Protein AF-A0A482WS85-F1 (afdb_monomer_lite)

InterPro domains:
  IPR001619 Sec1-like protein [PF00995] (2-57)
  IPR027482 Sec1-like, domain 2 [G3DSA:3.40.50.1910] (1-67)
  IPR036045 Sec1-like superfamily [SSF56815] (2-54)

Radius of gyration: 13.85 Å; chains: 1; bounding box: 36×23×31 Å

Sequence (67 aa):
MEAIMDTTVDSLFSVFATLGTVPVIRSARGNAAEMVAEKLDKKLRENLRDTRNSLFLTDATQAGNFR

Organism: Laodelphax striatellus (NCBI:txid195883)

pLDDT: mean 84.45, std 16.86, range [40.94, 98.06]

Structure (mmCIF, N/CA/C/O backbone):
data_AF-A0A482WS85-F1
#
_entry.id   AF-A0A482WS85-F1
#
loop_
_atom_site.group_PDB
_atom_site.id
_atom_site.type_symbol
_atom_site.label_atom_id
_atom_site.label_alt_id
_atom_site.label_comp_id
_atom_site.label_asym_id
_atom_site.label_entity_id
_atom_site.label_seq_id
_atom_site.pdbx_PDB_ins_code
_atom_site.Cartn_x
_atom_site.Cartn_y
_atom_site.Cartn_z
_atom_site.occupancy
_atom_site.B_iso_or_equiv
_atom_site.auth_seq_id
_atom_site.auth_comp_id
_atom_site.auth_asym_id
_atom_site.auth_atom_id
_atom_site.pdbx_PDB_model_num
ATOM 1 N N . MET A 1 1 ? 9.729 7.870 -14.307 1.00 69.88 1 MET A N 1
ATOM 2 C CA . MET A 1 1 ? 9.264 6.520 -13.917 1.00 69.88 1 MET A CA 1
ATOM 3 C C . MET A 1 1 ? 8.774 6.501 -12.476 1.00 69.88 1 MET A C 1
ATOM 5 O O . MET A 1 1 ? 7.666 6.048 -12.240 1.00 69.88 1 MET A O 1
ATOM 9 N N . GLU A 1 2 ? 9.543 7.048 -11.531 1.00 87.00 2 GLU A N 1
ATOM 10 C CA . GLU A 1 2 ? 9.169 7.085 -10.109 1.00 87.00 2 GLU A CA 1
ATOM 11 C C . GLU A 1 2 ? 7.819 7.759 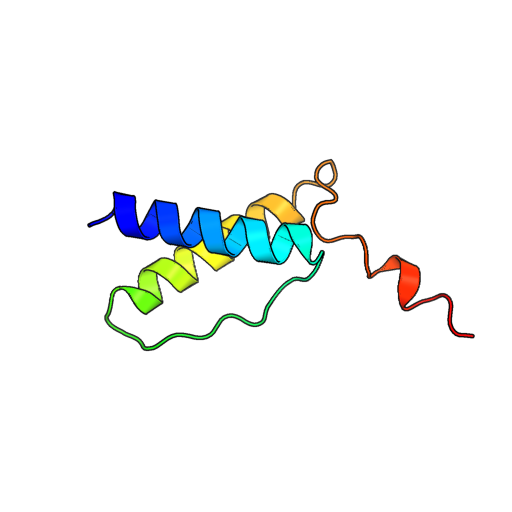-9.825 1.00 87.00 2 GLU A C 1
ATOM 13 O O . GLU A 1 2 ? 6.961 7.136 -9.212 1.00 87.00 2 GLU A O 1
ATOM 18 N N . ALA A 1 3 ? 7.566 8.936 -10.403 1.00 93.44 3 ALA A N 1
ATOM 19 C CA . ALA A 1 3 ? 6.298 9.651 -10.228 1.00 93.44 3 ALA A CA 1
ATOM 20 C C . ALA A 1 3 ? 5.051 8.845 -10.649 1.00 93.44 3 ALA A C 1
ATOM 22 O O . ALA A 1 3 ? 3.994 8.961 -10.031 1.00 93.44 3 ALA A O 1
ATOM 23 N N . ILE A 1 4 ? 5.162 8.001 -11.685 1.00 95.38 4 ILE A N 1
ATOM 24 C CA . ILE A 1 4 ? 4.054 7.135 -12.125 1.00 95.38 4 ILE A CA 1
ATOM 25 C C . ILE A 1 4 ? 3.794 6.051 -11.075 1.00 95.38 4 ILE A C 1
ATOM 27 O O . ILE A 1 4 ? 2.641 5.746 -10.774 1.00 95.38 4 ILE A O 1
ATOM 31 N N . MET A 1 5 ? 4.855 5.488 -10.493 1.00 95.25 5 MET A N 1
ATOM 32 C CA . MET A 1 5 ? 4.728 4.497 -9.425 1.00 95.25 5 MET A CA 1
ATOM 33 C C . MET A 1 5 ? 4.104 5.112 -8.176 1.00 95.25 5 MET A C 1
ATOM 35 O O . MET A 1 5 ? 3.188 4.516 -7.624 1.00 95.25 5 MET A O 1
ATOM 39 N N . ASP A 1 6 ? 4.532 6.311 -7.781 1.00 96.06 6 ASP A N 1
ATOM 40 C CA . ASP A 1 6 ? 3.960 7.013 -6.627 1.00 96.06 6 ASP A CA 1
ATOM 41 C C . ASP A 1 6 ? 2.473 7.311 -6.848 1.00 96.06 6 ASP A C 1
ATOM 43 O O . ASP A 1 6 ? 1.641 6.971 -6.011 1.00 96.06 6 ASP A O 1
ATOM 47 N N . THR A 1 7 ? 2.112 7.798 -8.040 1.00 97.81 7 THR A N 1
ATOM 48 C CA . THR A 1 7 ? 0.705 8.012 -8.422 1.00 97.81 7 THR A CA 1
ATOM 49 C C . THR A 1 7 ? -0.105 6.710 -8.372 1.00 97.81 7 THR A C 1
ATOM 51 O O . THR A 1 7 ? -1.260 6.699 -7.942 1.00 97.81 7 THR A O 1
ATOM 54 N N . THR A 1 8 ? 0.495 5.589 -8.787 1.00 97.56 8 THR A N 1
ATOM 55 C CA . THR A 1 8 ? -0.148 4.266 -8.733 1.00 97.56 8 THR A CA 1
ATOM 56 C C . THR A 1 8 ? -0.368 3.821 -7.287 1.00 97.56 8 THR A C 1
ATOM 58 O O . THR A 1 8 ? -1.458 3.366 -6.945 1.00 97.56 8 THR A O 1
ATOM 61 N N . VAL A 1 9 ? 0.635 3.990 -6.421 1.00 98.06 9 VAL A N 1
ATOM 62 C CA . VAL A 1 9 ? 0.550 3.683 -4.984 1.00 98.06 9 VAL A CA 1
ATOM 63 C C . VAL A 1 9 ? -0.531 4.527 -4.314 1.00 98.06 9 VAL A C 1
ATOM 65 O O . VAL A 1 9 ? -1.335 3.993 -3.550 1.00 98.06 9 VAL A O 1
ATOM 68 N N . ASP A 1 10 ? -0.596 5.819 -4.631 1.00 97.50 10 ASP A N 1
ATOM 69 C CA . ASP A 1 10 ? -1.597 6.738 -4.092 1.00 97.50 10 ASP A CA 1
ATOM 70 C C . ASP A 1 10 ? -3.016 6.351 -4.512 1.00 97.50 10 ASP A C 1
ATOM 72 O O . ASP A 1 10 ? -3.917 6.298 -3.671 1.00 97.50 10 ASP A O 1
ATOM 76 N N . SER A 1 11 ? -3.196 6.004 -5.788 1.00 97.88 11 SER A N 1
ATOM 77 C CA . SER A 1 11 ? -4.484 5.567 -6.329 1.00 97.88 11 SER A CA 1
ATOM 78 C C . SER A 1 11 ? -4.952 4.261 -5.679 1.00 97.88 11 SER A C 1
ATOM 80 O O . SER A 1 11 ? -6.089 4.170 -5.220 1.00 97.88 11 SER A O 1
ATOM 82 N N . LEU A 1 12 ? -4.068 3.261 -5.572 1.00 97.50 12 LEU A N 1
ATOM 83 C CA . LEU A 1 12 ? -4.385 1.985 -4.922 1.00 97.50 12 LEU A CA 1
ATOM 84 C C . LEU A 1 12 ? -4.700 2.170 -3.434 1.00 97.50 12 LEU A C 1
ATOM 86 O O . LEU A 1 12 ? -5.680 1.618 -2.937 1.00 97.50 12 LEU A O 1
ATOM 90 N N . PHE A 1 13 ? -3.908 2.977 -2.726 1.00 96.19 13 PHE A N 1
ATOM 91 C CA . PHE A 1 13 ? -4.152 3.288 -1.321 1.00 96.19 13 PHE A CA 1
ATOM 92 C C . PHE A 1 13 ? -5.526 3.938 -1.115 1.00 96.19 13 PHE A C 1
ATOM 94 O O . PHE A 1 13 ? -6.255 3.533 -0.213 1.00 96.19 13 PHE A O 1
ATOM 101 N N . SER A 1 14 ? -5.905 4.901 -1.964 1.00 95.31 14 SER A N 1
ATOM 102 C CA . SER A 1 14 ? -7.213 5.564 -1.893 1.00 95.31 14 SER A CA 1
ATOM 103 C C . SER A 1 14 ? -8.375 4.580 -2.061 1.00 95.31 14 SER A C 1
ATOM 105 O O . SER A 1 14 ? -9.352 4.662 -1.314 1.00 95.31 14 SER A O 1
ATOM 107 N N . VAL A 1 15 ? -8.252 3.608 -2.973 1.00 95.69 15 VAL A N 1
ATOM 108 C CA . VAL A 1 15 ? -9.253 2.543 -3.150 1.00 95.69 15 VAL A CA 1
ATOM 109 C C . VAL A 1 15 ? -9.402 1.717 -1.872 1.00 95.69 15 VAL A C 1
ATOM 111 O O . VAL A 1 15 ? -10.513 1.565 -1.370 1.00 95.69 15 VAL A O 1
ATOM 114 N N . PHE A 1 16 ? -8.302 1.222 -1.301 1.00 92.81 16 PHE A N 1
ATOM 115 C CA . PHE A 1 16 ? -8.365 0.389 -0.095 1.00 92.81 16 PHE A CA 1
ATOM 116 C C . PHE A 1 16 ? -8.822 1.157 1.146 1.00 92.81 16 PHE A C 1
ATOM 118 O O . PHE A 1 16 ? -9.564 0.604 1.953 1.00 92.81 16 PHE A O 1
ATOM 125 N N . ALA A 1 17 ? -8.430 2.426 1.275 1.00 90.31 17 ALA A N 1
ATOM 126 C CA . ALA A 1 17 ? -8.914 3.306 2.334 1.00 90.31 17 ALA A CA 1
ATOM 127 C C . ALA A 1 17 ? -10.428 3.537 2.216 1.00 90.31 17 ALA A C 1
ATOM 129 O O . ALA A 1 17 ? -11.139 3.504 3.211 1.00 90.31 17 ALA A O 1
ATOM 130 N N . THR A 1 18 ? -10.943 3.700 0.994 1.00 89.25 18 THR A N 1
ATOM 131 C CA . THR A 1 18 ? -12.391 3.818 0.752 1.00 89.25 18 THR A CA 1
ATOM 132 C C . THR A 1 18 ? -13.130 2.531 1.122 1.00 89.25 18 THR A C 1
ATOM 134 O O . THR A 1 18 ? -14.222 2.583 1.679 1.00 89.25 18 THR A O 1
ATOM 137 N N . LEU A 1 19 ? -12.527 1.374 0.838 1.00 89.62 19 LEU A N 1
ATOM 138 C CA . LEU A 1 19 ? -13.064 0.061 1.201 1.00 89.62 19 LEU A CA 1
ATOM 139 C C . LEU A 1 19 ? -12.841 -0.308 2.677 1.00 89.62 19 LEU A C 1
ATOM 141 O O . LEU A 1 19 ? -13.292 -1.368 3.097 1.00 89.62 19 LEU A O 1
ATOM 145 N N . GLY A 1 20 ? -12.100 0.491 3.449 1.00 86.00 20 GLY A N 1
ATOM 146 C CA . GLY A 1 20 ? -11.781 0.196 4.848 1.00 86.00 20 GLY A CA 1
ATOM 147 C C . GLY A 1 20 ? -11.000 -1.104 5.078 1.00 86.00 20 GLY A C 1
ATOM 148 O O . GLY A 1 20 ? -10.924 -1.570 6.209 1.00 86.00 20 GLY A O 1
ATOM 149 N N . THR A 1 21 ? -10.418 -1.703 4.034 1.00 85.38 21 THR A N 1
ATOM 150 C CA . THR A 1 21 ? -9.859 -3.064 4.075 1.00 85.38 21 THR A CA 1
ATOM 151 C C . THR A 1 21 ? -8.356 -3.058 3.816 1.00 85.38 21 THR A C 1
ATOM 153 O O . THR A 1 21 ? -7.878 -2.410 2.886 1.00 85.38 21 THR A O 1
ATOM 156 N N . VAL A 1 22 ? -7.602 -3.845 4.590 1.00 90.25 22 VAL A N 1
ATOM 157 C CA . VAL A 1 22 ? -6.172 -4.091 4.345 1.00 90.25 22 VAL A CA 1
ATOM 158 C C . VAL A 1 22 ? -6.014 -5.274 3.377 1.00 90.25 22 VAL A C 1
ATOM 160 O O . VAL A 1 22 ? -6.377 -6.397 3.733 1.00 90.25 22 VAL A O 1
ATOM 163 N N . PRO A 1 23 ? -5.487 -5.070 2.156 1.00 92.56 23 PRO A N 1
ATOM 164 C CA . PRO A 1 23 ? -5.380 -6.134 1.160 1.00 92.56 23 PRO A CA 1
ATOM 165 C C . PRO A 1 23 ? -4.211 -7.094 1.427 1.00 92.56 23 PRO A C 1
ATOM 167 O O . PRO A 1 23 ? -3.208 -6.739 2.045 1.00 92.56 23 PRO A O 1
ATOM 170 N N . VAL A 1 24 ? -4.284 -8.296 0.844 1.00 95.44 24 VAL A N 1
ATOM 171 C CA . VAL A 1 24 ? -3.117 -9.177 0.676 1.00 95.44 24 VAL A CA 1
ATOM 172 C C . VAL A 1 24 ? -2.365 -8.764 -0.591 1.00 95.44 24 VAL A C 1
ATOM 174 O O . VAL A 1 24 ? -2.850 -8.976 -1.702 1.00 95.44 24 VAL A O 1
ATOM 177 N N . ILE A 1 25 ? -1.171 -8.192 -0.434 1.00 96.75 25 ILE A N 1
ATOM 178 C CA . ILE A 1 25 ? -0.350 -7.702 -1.552 1.00 96.75 25 ILE A CA 1
ATOM 179 C C . ILE A 1 25 ? 0.440 -8.855 -2.186 1.00 96.75 25 ILE A C 1
ATOM 181 O O . ILE A 1 25 ? 1.107 -9.624 -1.494 1.00 96.75 25 ILE A O 1
ATOM 185 N N . ARG A 1 26 ? 0.388 -8.965 -3.520 1.00 97.12 26 ARG A N 1
ATOM 186 C CA . ARG A 1 26 ? 1.199 -9.895 -4.324 1.00 97.12 26 ARG A CA 1
ATOM 187 C C . ARG A 1 26 ? 1.646 -9.225 -5.623 1.00 97.12 26 ARG A C 1
ATOM 189 O O . ARG A 1 26 ? 0.873 -8.483 -6.222 1.00 97.12 26 ARG A O 1
ATOM 196 N N . SER A 1 27 ? 2.858 -9.526 -6.081 1.00 96.94 27 SER A N 1
ATOM 197 C CA . SER A 1 27 ? 3.415 -9.001 -7.333 1.00 96.94 27 SER A CA 1
ATOM 198 C C . SER A 1 27 ? 4.466 -9.944 -7.932 1.00 96.94 27 SER A C 1
ATOM 200 O O . SER A 1 27 ? 4.974 -10.848 -7.264 1.00 96.94 27 SER A O 1
ATOM 202 N N . ALA A 1 28 ? 4.767 -9.750 -9.220 1.00 97.56 28 ALA A N 1
ATOM 203 C CA . ALA A 1 28 ? 5.910 -10.385 -9.872 1.00 97.56 28 ALA A CA 1
ATOM 204 C C . ALA A 1 28 ? 7.217 -9.712 -9.420 1.00 97.56 28 ALA A C 1
ATOM 206 O O . ALA A 1 28 ? 7.250 -8.496 -9.243 1.00 97.56 28 ALA A O 1
ATOM 207 N N . ARG A 1 29 ? 8.285 -10.501 -9.264 1.00 95.62 29 ARG A N 1
ATOM 208 C CA . ARG A 1 29 ? 9.598 -10.021 -8.803 1.00 95.62 29 ARG A CA 1
ATOM 209 C C . ARG A 1 29 ? 10.451 -9.454 -9.938 1.00 95.62 29 ARG A C 1
ATOM 211 O O . ARG A 1 29 ? 10.310 -9.873 -11.087 1.00 95.62 29 ARG A O 1
ATOM 218 N N . GLY A 1 30 ? 11.374 -8.558 -9.594 1.00 94.62 30 GLY A N 1
ATOM 219 C CA . GLY A 1 30 ? 12.408 -8.024 -10.483 1.00 94.62 30 GLY A CA 1
ATOM 220 C C . GLY A 1 30 ? 11.928 -6.938 -11.446 1.00 94.62 30 GLY A C 1
ATOM 221 O O . GLY A 1 30 ? 12.606 -6.657 -12.433 1.00 94.62 30 GLY A O 1
ATOM 222 N N . ASN A 1 31 ? 10.755 -6.344 -11.210 1.00 92.94 31 ASN A N 1
ATOM 223 C CA . ASN A 1 31 ? 10.195 -5.310 -12.079 1.00 92.94 31 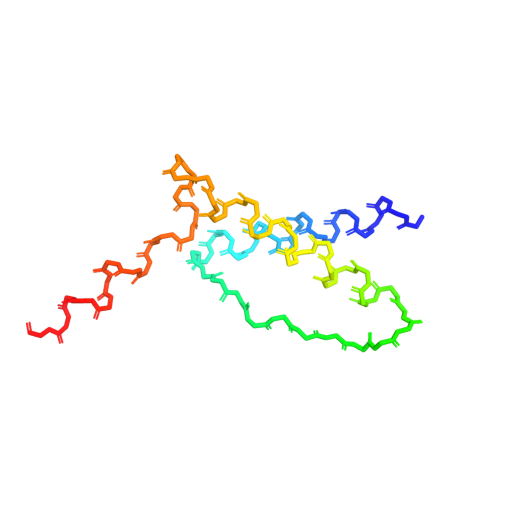ASN A CA 1
ATOM 224 C C . ASN A 1 31 ? 9.469 -4.206 -11.287 1.00 92.94 31 ASN A C 1
ATOM 226 O O . ASN A 1 31 ? 9.458 -4.187 -10.059 1.00 92.94 31 ASN A O 1
ATOM 230 N N . ALA A 1 32 ? 8.837 -3.272 -12.003 1.00 93.69 32 ALA A N 1
ATOM 231 C CA . ALA A 1 32 ? 8.129 -2.151 -11.389 1.00 93.69 32 ALA A CA 1
ATOM 232 C C . ALA A 1 32 ? 6.951 -2.561 -10.483 1.00 93.69 32 ALA A C 1
ATOM 234 O O . ALA A 1 32 ? 6.614 -1.816 -9.566 1.00 93.69 32 ALA A O 1
ATOM 235 N N . ALA A 1 33 ? 6.344 -3.733 -10.696 1.00 95.88 33 ALA A N 1
ATOM 236 C CA . ALA A 1 33 ? 5.265 -4.225 -9.845 1.00 95.88 33 ALA A CA 1
ATOM 237 C C . ALA A 1 33 ? 5.761 -4.572 -8.433 1.00 95.88 33 ALA A C 1
ATOM 239 O O . ALA A 1 33 ? 5.025 -4.361 -7.471 1.00 95.88 33 ALA A O 1
ATOM 240 N N . GLU A 1 34 ? 6.998 -5.060 -8.294 1.00 96.94 34 GLU A N 1
ATOM 241 C CA . GLU A 1 34 ? 7.633 -5.281 -6.988 1.00 96.94 34 GLU A CA 1
ATOM 242 C C . GLU A 1 34 ? 7.794 -3.956 -6.236 1.00 96.94 34 GLU A C 1
ATOM 244 O O . GLU A 1 34 ? 7.312 -3.827 -5.115 1.00 96.94 34 GLU A O 1
ATOM 249 N N . MET A 1 35 ? 8.327 -2.926 -6.900 1.00 96.06 35 MET A N 1
ATOM 250 C CA . MET A 1 35 ? 8.503 -1.600 -6.293 1.00 96.06 35 MET A CA 1
ATOM 251 C C . MET A 1 35 ? 7.176 -0.953 -5.871 1.00 96.06 35 MET A C 1
ATOM 253 O O . MET A 1 35 ? 7.090 -0.356 -4.799 1.00 96.06 35 MET A O 1
ATOM 257 N N . VAL A 1 36 ? 6.124 -1.066 -6.692 1.00 97.56 36 VAL A N 1
ATOM 258 C CA . VAL A 1 36 ? 4.783 -0.565 -6.336 1.00 97.56 36 VAL A CA 1
ATOM 259 C C . VAL A 1 36 ? 4.218 -1.331 -5.138 1.00 97.56 36 VAL A C 1
ATOM 261 O O . VAL A 1 36 ? 3.662 -0.713 -4.232 1.00 97.56 36 VAL A O 1
ATOM 264 N N . ALA A 1 37 ? 4.383 -2.656 -5.103 1.00 98.00 37 ALA A N 1
ATOM 265 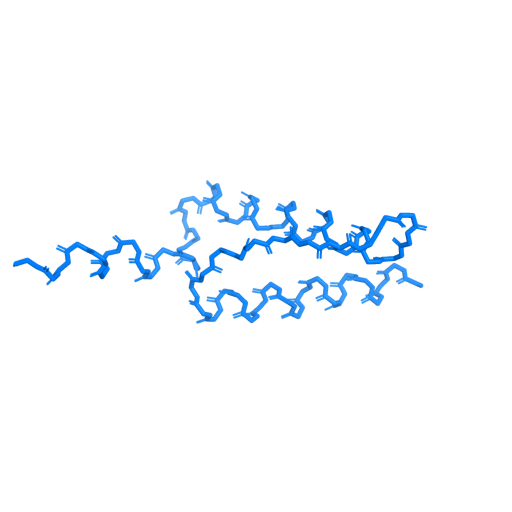C CA . ALA A 1 37 ? 3.928 -3.492 -3.996 1.00 98.00 37 ALA A CA 1
ATOM 266 C C . ALA A 1 37 ? 4.630 -3.140 -2.675 1.00 98.00 37 ALA A C 1
ATOM 268 O O . ALA A 1 37 ? 3.958 -2.978 -1.657 1.00 98.00 37 ALA A O 1
ATOM 269 N N . GLU A 1 38 ? 5.952 -2.959 -2.694 1.00 97.19 38 GLU A N 1
ATOM 270 C CA . GLU A 1 38 ? 6.736 -2.555 -1.520 1.00 97.19 38 GLU A CA 1
ATOM 271 C C . GLU A 1 38 ? 6.351 -1.154 -1.023 1.00 97.19 38 GLU A C 1
ATOM 273 O O . GLU A 1 38 ? 6.130 -0.954 0.175 1.00 97.19 38 GLU A O 1
ATOM 278 N N . LYS A 1 39 ? 6.213 -0.180 -1.937 1.00 97.50 39 LYS A N 1
ATOM 279 C CA . LYS A 1 39 ? 5.780 1.184 -1.592 1.00 97.50 39 LYS A CA 1
ATOM 280 C C . LYS A 1 39 ? 4.366 1.200 -0.999 1.00 97.50 39 LYS A C 1
ATOM 282 O O . LYS A 1 39 ? 4.124 1.910 -0.021 1.00 97.50 39 LYS A O 1
ATOM 287 N N . LEU A 1 40 ? 3.445 0.405 -1.549 1.00 97.81 40 LEU A N 1
ATOM 288 C CA . LEU A 1 40 ? 2.082 0.280 -1.031 1.00 97.81 40 LEU A CA 1
ATOM 289 C C . LEU A 1 40 ? 2.047 -0.376 0.359 1.00 97.81 40 LEU A C 1
ATOM 291 O O . LEU A 1 40 ? 1.377 0.151 1.246 1.00 97.81 40 LEU A O 1
ATOM 295 N N . ASP A 1 41 ? 2.782 -1.476 0.573 1.00 96.38 41 ASP A N 1
ATOM 296 C CA . ASP A 1 41 ? 2.880 -2.146 1.883 1.00 96.38 41 ASP A CA 1
ATOM 297 C C . ASP A 1 41 ? 3.413 -1.184 2.953 1.00 96.38 41 ASP A C 1
ATOM 299 O O . ASP A 1 41 ? 2.818 -1.051 4.026 1.00 96.38 41 ASP A O 1
ATOM 303 N N . LYS A 1 42 ? 4.472 -0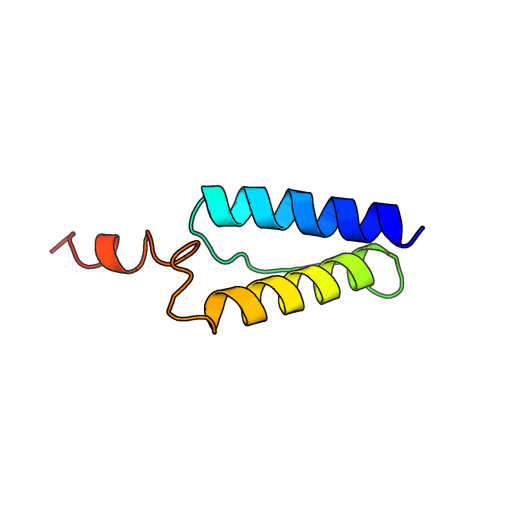.430 2.630 1.00 96.31 42 LYS A N 1
ATOM 304 C CA . LYS A 1 42 ? 5.017 0.602 3.517 1.00 96.31 42 LYS A CA 1
ATOM 305 C C . LYS A 1 42 ? 3.964 1.657 3.871 1.00 96.31 42 LYS A C 1
ATOM 307 O O . LYS A 1 42 ? 3.732 1.905 5.055 1.00 96.31 42 LYS A O 1
ATOM 312 N N . LYS A 1 43 ? 3.288 2.230 2.86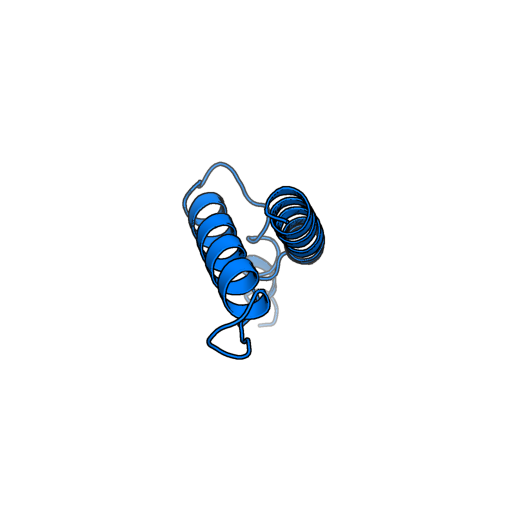8 1.00 95.12 43 LYS A N 1
ATOM 313 C CA . LYS A 1 43 ? 2.272 3.273 3.073 1.00 95.12 43 LYS A CA 1
ATOM 314 C C . LYS A 1 43 ? 1.103 2.777 3.928 1.00 95.12 43 LYS A C 1
ATOM 316 O O . LYS A 1 43 ? 0.654 3.492 4.824 1.00 95.12 43 LYS A O 1
ATOM 321 N N . LEU A 1 44 ? 0.629 1.550 3.705 1.00 93.31 44 LEU A N 1
ATOM 322 C CA . LEU A 1 44 ? -0.420 0.939 4.527 1.00 93.31 44 LEU A CA 1
ATOM 323 C C . LEU A 1 44 ? 0.028 0.783 5.982 1.00 93.31 44 LEU A C 1
ATOM 325 O O . LEU A 1 44 ? -0.685 1.209 6.886 1.00 93.31 44 LEU A O 1
ATOM 329 N N . ARG A 1 45 ? 1.223 0.232 6.225 1.00 91.56 45 ARG A N 1
ATOM 330 C CA . ARG A 1 45 ? 1.753 0.050 7.588 1.00 91.56 45 ARG A CA 1
ATOM 331 C C . ARG A 1 45 ? 1.906 1.366 8.342 1.00 91.56 45 ARG A C 1
ATOM 333 O O . ARG A 1 45 ? 1.618 1.407 9.534 1.00 91.56 45 ARG A O 1
ATOM 340 N N . GLU A 1 46 ? 2.366 2.418 7.670 1.00 91.25 46 GLU A N 1
ATOM 341 C CA . GLU A 1 46 ? 2.502 3.755 8.259 1.00 91.25 46 GLU A CA 1
ATOM 342 C C . GLU A 1 46 ? 1.139 4.325 8.672 1.00 91.25 46 GLU A C 1
ATOM 344 O O . GLU A 1 46 ? 0.993 4.797 9.796 1.00 91.25 46 GLU A O 1
ATOM 349 N N . ASN A 1 47 ? 0.120 4.194 7.817 1.00 89.00 47 ASN A N 1
ATOM 350 C CA . ASN A 1 47 ? -1.224 4.706 8.100 1.00 89.00 47 ASN A CA 1
ATOM 351 C C . ASN A 1 47 ? -1.995 3.859 9.125 1.00 89.00 47 ASN A C 1
ATOM 353 O O . ASN A 1 47 ? -2.792 4.408 9.872 1.00 89.00 47 ASN A O 1
ATOM 357 N N . LEU A 1 48 ? -1.740 2.549 9.205 1.00 84.88 48 LEU A N 1
ATOM 358 C CA . LEU A 1 48 ? -2.332 1.666 10.220 1.00 84.88 48 LEU A CA 1
ATOM 359 C C . LEU A 1 48 ? -1.744 1.879 11.619 1.00 84.88 48 LEU A C 1
ATOM 361 O O . LEU A 1 48 ? -2.421 1.647 12.618 1.00 84.88 48 LEU A O 1
ATOM 365 N N . ARG A 1 49 ? -0.465 2.269 11.705 1.00 81.31 49 ARG A N 1
ATOM 366 C CA . ARG A 1 49 ? 0.198 2.572 12.984 1.00 81.31 49 ARG A CA 1
ATOM 367 C C . ARG A 1 49 ? -0.273 3.891 13.583 1.00 81.31 49 ARG A C 1
ATOM 369 O O . ARG A 1 49 ? -0.185 4.059 14.798 1.00 81.31 49 ARG A O 1
ATOM 376 N N . ASP A 1 50 ? -0.742 4.814 12.752 1.00 78.69 50 ASP A N 1
ATOM 377 C CA . ASP A 1 50 ? -1.303 6.071 13.217 1.00 78.69 50 ASP A CA 1
ATOM 378 C C . ASP A 1 50 ? -2.713 5.838 13.777 1.00 78.69 50 ASP A C 1
ATOM 380 O O . ASP A 1 50 ? -3.704 5.793 13.055 1.00 78.69 50 ASP A O 1
ATOM 384 N N . THR A 1 51 ? -2.811 5.698 15.099 1.00 62.91 51 THR A N 1
ATOM 385 C CA . THR A 1 51 ? -4.080 5.507 15.820 1.00 62.91 51 THR A CA 1
ATOM 386 C C . THR A 1 51 ? -5.045 6.685 15.696 1.00 62.91 51 THR A C 1
ATOM 388 O O . THR A 1 51 ? -6.214 6.544 16.055 1.00 62.91 51 THR A O 1
ATOM 391 N N . ARG A 1 52 ? -4.606 7.837 15.172 1.00 70.44 52 ARG A N 1
ATOM 392 C CA . ARG A 1 52 ? -5.501 8.952 14.824 1.00 70.44 52 ARG A CA 1
ATOM 393 C C . ARG A 1 52 ? -6.125 8.789 13.437 1.00 70.44 52 ARG A C 1
ATOM 395 O O . ARG A 1 52 ? -7.063 9.513 13.114 1.00 70.44 52 ARG A O 1
ATOM 402 N N . ASN A 1 53 ? -5.641 7.840 12.636 1.00 70.06 53 ASN A N 1
ATOM 403 C CA . ASN A 1 53 ? -6.017 7.653 11.245 1.00 70.06 53 ASN A CA 1
ATOM 404 C C . ASN A 1 53 ? -6.852 6.372 11.053 1.00 70.06 53 ASN A C 1
ATOM 406 O O . ASN A 1 53 ? -6.346 5.300 10.733 1.00 70.06 53 ASN A O 1
ATOM 410 N N . SER A 1 54 ? -8.169 6.472 11.254 1.00 70.62 54 SER A N 1
ATOM 411 C CA . SER A 1 54 ? -9.086 5.315 11.234 1.00 70.62 54 SER A CA 1
ATOM 412 C C . SER A 1 54 ? -9.522 4.845 9.837 1.00 70.62 54 SER A C 1
ATOM 414 O O . SER A 1 54 ? -10.586 4.250 9.699 1.00 70.62 54 SER A O 1
ATOM 416 N N . LEU A 1 55 ? -8.714 5.069 8.794 1.00 78.81 55 LEU A N 1
ATOM 417 C CA . LEU A 1 55 ? -9.086 4.775 7.396 1.00 78.81 55 LEU A CA 1
ATOM 418 C C . LEU A 1 55 ? -9.388 3.295 7.121 1.00 78.81 55 LEU A C 1
ATOM 420 O O . LEU A 1 55 ? -10.078 2.991 6.159 1.00 78.81 55 LEU A O 1
ATOM 424 N N . PHE A 1 56 ? -8.874 2.381 7.946 1.00 77.94 56 PHE A N 1
ATOM 425 C CA . PHE 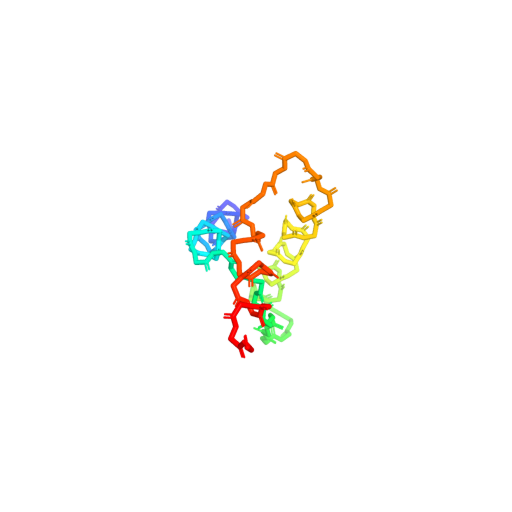A 1 56 ? -8.985 0.928 7.749 1.00 77.94 56 PHE A CA 1
ATOM 426 C C . PHE A 1 56 ? -9.645 0.202 8.934 1.00 77.94 56 PHE A C 1
ATOM 428 O O . PHE A 1 56 ? -9.552 -1.016 9.050 1.00 77.94 56 PHE A O 1
ATOM 435 N N . LEU A 1 57 ? -10.264 0.941 9.862 1.00 66.88 57 LEU A N 1
ATOM 436 C CA . LEU A 1 57 ? -10.859 0.382 11.087 1.00 66.88 57 LEU A CA 1
ATOM 437 C C . LEU A 1 57 ? -12.368 0.116 10.967 1.00 66.88 57 LEU A C 1
ATOM 439 O O . LEU A 1 57 ? -12.984 -0.335 11.932 1.00 66.88 57 LEU A O 1
ATOM 443 N N . THR A 1 58 ? -12.968 0.365 9.803 1.00 59.31 58 THR A N 1
ATOM 444 C CA . THR A 1 58 ? -14.428 0.354 9.632 1.00 59.31 58 THR A CA 1
ATOM 445 C C . THR A 1 58 ? -15.053 -1.045 9.765 1.00 59.31 58 THR A C 1
ATOM 447 O O . THR A 1 58 ? -16.204 -1.141 10.176 1.00 59.31 58 THR A O 1
ATOM 450 N N . ASP A 1 59 ? -14.299 -2.128 9.529 1.00 53.31 59 ASP A N 1
ATOM 451 C CA . ASP A 1 59 ? -14.823 -3.507 9.599 1.00 53.31 59 ASP A CA 1
ATOM 452 C C . ASP A 1 59 ? -14.461 -4.290 10.871 1.00 53.31 59 ASP A C 1
ATOM 454 O O . ASP A 1 59 ? -15.128 -5.276 11.203 1.00 53.31 59 ASP A O 1
ATOM 458 N N . ALA A 1 60 ? -13.463 -3.850 11.648 1.00 53.69 60 ALA A N 1
ATOM 459 C CA . ALA A 1 60 ? -13.117 -4.522 12.907 1.00 53.69 60 ALA A CA 1
ATOM 460 C C . ALA A 1 60 ? -14.263 -4.456 13.940 1.00 53.69 60 ALA A C 1
ATOM 462 O O . ALA A 1 60 ? -14.326 -5.281 14.850 1.00 53.69 60 ALA A O 1
ATOM 463 N N . THR A 1 61 ? -15.187 -3.503 13.786 1.00 49.91 61 THR A N 1
ATOM 464 C CA . THR A 1 61 ? -16.366 -3.329 14.644 1.00 49.91 61 THR A CA 1
ATOM 465 C C . THR A 1 61 ? -17.632 -4.010 14.109 1.00 49.91 61 THR A C 1
ATOM 467 O O . THR A 1 61 ? -18.515 -4.310 14.907 1.00 49.91 61 THR A O 1
ATOM 470 N N . GLN A 1 62 ? -17.739 -4.327 12.809 1.00 48.97 62 GLN A N 1
ATOM 471 C CA . GLN A 1 62 ? -18.903 -5.056 12.269 1.00 48.97 62 GLN A CA 1
ATOM 472 C C . GLN A 1 62 ? -18.786 -6.578 12.400 1.00 48.97 62 GLN A C 1
ATOM 474 O O . GLN A 1 62 ? -19.795 -7.249 12.620 1.00 48.97 62 GLN A O 1
ATOM 479 N N . ALA A 1 63 ? -17.573 -7.137 12.356 1.00 49.34 63 ALA A N 1
ATOM 480 C CA . ALA A 1 63 ? -17.365 -8.581 12.511 1.00 49.34 63 ALA A CA 1
ATOM 481 C C . ALA A 1 63 ? -17.716 -9.120 13.920 1.00 49.34 63 ALA A C 1
ATOM 483 O O . ALA A 1 63 ? -17.811 -10.332 14.108 1.00 49.34 63 ALA A O 1
ATOM 484 N N . GLY A 1 64 ? -17.930 -8.237 14.907 1.00 47.56 64 GLY A N 1
ATOM 485 C CA . GLY A 1 64 ? -18.350 -8.586 16.270 1.00 47.56 64 GLY A CA 1
ATOM 486 C C . GLY A 1 64 ? -19.860 -8.519 16.537 1.00 47.56 64 GLY A C 1
ATOM 487 O O . GLY A 1 64 ? -20.289 -8.949 17.604 1.00 47.56 64 GLY A O 1
ATOM 488 N N . ASN A 1 65 ? -20.666 -8.015 15.594 1.00 46.19 65 ASN A N 1
ATOM 489 C CA . ASN A 1 65 ? -22.092 -7.717 15.807 1.00 46.19 65 ASN A CA 1
ATOM 490 C C . ASN A 1 65 ? -23.066 -8.756 15.215 1.00 46.19 65 ASN A C 1
ATOM 492 O O . ASN A 1 65 ? -24.276 -8.545 15.247 1.00 46.19 65 ASN A O 1
ATOM 496 N N . PHE A 1 66 ? -22.564 -9.886 14.708 1.00 49.41 66 PHE A N 1
ATOM 497 C CA . PHE A 1 66 ? -23.381 -11.027 14.269 1.00 49.41 66 PHE A CA 1
ATOM 498 C C . PHE A 1 66 ? -23.347 -12.174 15.282 1.00 49.41 66 PHE A C 1
ATOM 500 O O . PHE A 1 66 ? -22.963 -13.301 14.955 1.00 49.41 66 PHE A O 1
ATOM 507 N N . ARG A 1 67 ? -23.736 -11.893 16.526 1.00 40.94 67 ARG A N 1
ATOM 508 C CA . ARG A 1 67 ? -24.005 -12.934 17.515 1.00 40.94 67 ARG A CA 1
ATOM 509 C C . ARG A 1 67 ? -25.260 -12.641 18.314 1.00 40.94 67 ARG A C 1
ATOM 511 O O . ARG A 1 67 ? -25.459 -11.458 18.658 1.00 40.94 67 ARG A O 1
#

Foldseek 3Di:
DVVVLVVVLVVVLVVCLQVLADDDADDDPDDSSVVSSVSNVVVVVVQVVPPVRSSNVPCVVVVPPPD

Secondary structure (DSSP, 8-state):
-HHHHHHHHHHHHHHHHHTT--------SSSHHHHHHHHHHHHHHHHHH-TT--TT-TTTTTTTS--